Protein AF-A0A7D5BBK7-F1 (afdb_monomer)

pLDDT: mean 93.21, std 7.05, range [54.31, 98.44]

Organism: Prevotella intermedia (NCBI:txid28131)

Foldseek 3Di:
DDPDLVCLVVVDDDPVRVVVVVVCLVPHCPDDPVVSVVQQVCQQVDPPPCVHPVVVCVPPPPDGGGHDDDAADQDPVRDGSD

Solvent-accessible surface area (backbone atoms only — not comparable to full-atom values): 5347 Å² total; per-residue (Å²): 129,82,94,59,68,73,55,28,80,75,69,71,79,52,74,64,58,51,50,51,51,53,48,43,64,75,77,46,84,87,55,63,65,69,62,48,49,51,53,54,50,54,25,46,66,51,81,67,60,57,85,49,86,47,49,90,42,73,90,41,85,93,64,84,67,65,54,84,78,86,87,58,49,67,48,99,84,72,47,76,43,90

Secondary structure (DSSP, 8-state):
--S-GGGGGGS---HHHHHHHHHHHHHS--S-HHHHHHHHHHHHT--S-TTTTSGGGTT-TT----------EE-TTS-EE-

Radius of gyration: 15.65 Å; Cα contacts (8 Å, |Δi|>4): 56; chains: 1; bounding box: 36×25×41 Å

Structure (mmCIF, N/CA/C/O backbone):
data_AF-A0A7D5BBK7-F1
#
_entry.id   AF-A0A7D5BBK7-F1
#
loop_
_atom_site.group_PDB
_atom_site.id
_atom_site.type_symbol
_atom_site.label_atom_id
_atom_site.label_alt_id
_atom_site.label_comp_id
_atom_site.label_asym_id
_atom_site.label_entity_id
_atom_site.label_seq_id
_atom_site.pdbx_PDB_ins_code
_atom_site.Cartn_x
_atom_site.Cartn_y
_atom_site.Cartn_z
_atom_site.occupancy
_atom_site.B_iso_or_equiv
_atom_site.auth_seq_id
_atom_site.auth_comp_id
_atom_site.auth_asym_id
_atom_site.auth_atom_id
_atom_site.pdbx_PDB_model_num
ATOM 1 N N . MET A 1 1 ? 6.578 9.863 -17.508 1.00 54.31 1 MET A N 1
ATOM 2 C CA . MET A 1 1 ? 7.341 8.597 -17.585 1.00 54.31 1 MET A CA 1
ATOM 3 C C . MET A 1 1 ? 8.628 8.764 -16.792 1.00 54.31 1 MET A C 1
ATOM 5 O O . MET A 1 1 ? 9.103 9.891 -16.716 1.00 54.31 1 MET A O 1
ATOM 9 N N . SER A 1 2 ? 9.136 7.706 -16.149 1.00 67.75 2 SER A N 1
ATOM 10 C CA . SER A 1 2 ? 10.415 7.782 -15.422 1.00 67.75 2 SER A CA 1
ATOM 11 C C . SER A 1 2 ? 11.547 8.080 -16.407 1.00 67.75 2 SER A C 1
ATOM 13 O O . SER A 1 2 ? 11.578 7.482 -17.476 1.00 67.75 2 SER A O 1
ATOM 15 N N . ALA A 1 3 ? 12.442 9.010 -16.069 1.00 76.31 3 ALA A N 1
ATOM 16 C CA . ALA A 1 3 ? 13.540 9.410 -16.953 1.00 76.31 3 ALA A CA 1
ATOM 17 C C . ALA A 1 3 ? 14.670 8.365 -17.020 1.00 76.31 3 ALA A C 1
ATOM 19 O O . ALA A 1 3 ? 15.407 8.324 -17.998 1.00 76.31 3 ALA A O 1
ATOM 20 N N . ASP A 1 4 ? 14.802 7.531 -15.985 1.00 84.56 4 ASP A N 1
ATOM 21 C CA . ASP A 1 4 ? 15.821 6.486 -15.885 1.00 84.56 4 ASP A CA 1
ATOM 22 C C . ASP A 1 4 ? 15.243 5.280 -15.135 1.00 84.56 4 ASP A C 1
ATOM 24 O O . ASP A 1 4 ? 15.009 5.326 -13.923 1.00 84.56 4 ASP A O 1
ATOM 28 N N . HIS A 1 5 ? 14.966 4.204 -15.871 1.00 82.50 5 HIS A N 1
ATOM 29 C CA . HIS A 1 5 ? 14.371 2.986 -15.321 1.00 82.50 5 HIS A CA 1
ATOM 30 C C . HIS A 1 5 ? 15.353 2.179 -14.460 1.00 82.50 5 HIS A C 1
ATOM 32 O O . HIS A 1 5 ? 14.912 1.424 -13.595 1.00 82.50 5 HIS A O 1
ATOM 38 N N . ASN A 1 6 ? 16.667 2.378 -14.614 1.00 82.56 6 ASN A N 1
ATOM 39 C CA . ASN A 1 6 ? 17.667 1.637 -13.844 1.00 82.56 6 ASN A CA 1
ATOM 40 C C . ASN A 1 6 ? 17.700 2.060 -12.371 1.00 82.56 6 ASN A C 1
ATOM 42 O O . ASN A 1 6 ? 18.100 1.276 -11.512 1.00 82.56 6 ASN A O 1
ATOM 46 N N . LYS A 1 7 ? 17.203 3.260 -12.042 1.00 85.62 7 LYS A N 1
ATOM 47 C CA . LYS A 1 7 ? 17.082 3.715 -10.648 1.00 85.62 7 LYS A CA 1
ATOM 48 C C . LYS A 1 7 ? 16.110 2.884 -9.811 1.00 85.62 7 LYS A C 1
ATOM 50 O O . LYS A 1 7 ? 16.171 2.977 -8.588 1.00 85.62 7 LYS A O 1
ATOM 55 N N . ALA A 1 8 ? 15.244 2.069 -10.422 1.00 86.19 8 ALA A N 1
ATOM 56 C CA . ALA A 1 8 ? 14.400 1.125 -9.685 1.00 86.19 8 ALA A CA 1
ATOM 57 C C . ALA A 1 8 ? 15.248 0.206 -8.787 1.00 86.19 8 ALA A C 1
ATOM 59 O O . ALA A 1 8 ? 14.953 0.054 -7.607 1.00 86.19 8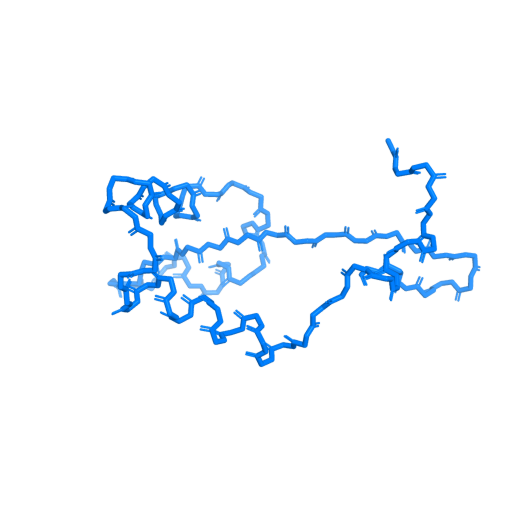 ALA A O 1
ATOM 60 N N . TYR A 1 9 ? 16.398 -0.263 -9.287 1.00 85.62 9 TYR A N 1
ATOM 61 C CA . TYR A 1 9 ? 17.311 -1.123 -8.526 1.00 85.62 9 TYR A CA 1
ATOM 62 C C . TYR A 1 9 ? 17.993 -0.429 -7.341 1.00 85.62 9 TYR A C 1
ATOM 64 O O . TYR A 1 9 ? 18.555 -1.099 -6.481 1.00 85.62 9 TYR A O 1
ATOM 72 N N . SER A 1 10 ? 17.964 0.904 -7.276 1.00 90.44 10 SER A N 1
ATOM 73 C CA . SER A 1 10 ? 18.456 1.671 -6.124 1.00 90.44 10 SER A CA 1
ATOM 74 C C . SER A 1 10 ? 17.346 2.042 -5.137 1.00 90.44 10 SER A C 1
ATOM 76 O O . SER A 1 10 ? 17.642 2.374 -3.994 1.00 90.44 10 SER A O 1
ATOM 78 N N . ASN A 1 11 ? 16.079 1.971 -5.551 1.00 89.44 11 ASN A N 1
ATOM 79 C CA . ASN A 1 11 ? 14.912 2.361 -4.760 1.00 89.44 11 ASN A CA 1
ATOM 80 C C . ASN A 1 11 ? 14.139 1.126 -4.284 1.00 89.44 11 ASN A C 1
ATOM 82 O O . ASN A 1 11 ? 12.941 0.999 -4.531 1.00 89.44 11 ASN A O 1
ATOM 86 N N . TYR A 1 12 ? 14.832 0.209 -3.612 1.00 92.00 12 TYR A N 1
ATOM 87 C CA . TYR A 1 12 ? 14.265 -1.072 -3.203 1.00 92.00 12 TYR A CA 1
ATOM 88 C C . TYR A 1 12 ? 14.052 -1.166 -1.689 1.00 92.00 12 TYR A C 1
ATOM 90 O O . TYR A 1 12 ? 14.676 -0.477 -0.883 1.00 92.00 12 TYR A O 1
ATOM 98 N N . THR A 1 13 ? 13.171 -2.082 -1.302 1.00 95.12 13 THR A N 1
ATOM 99 C CA . THR A 1 13 ? 13.016 -2.568 0.070 1.00 95.12 13 THR A CA 1
ATOM 100 C C . THR A 1 13 ? 12.751 -4.070 0.031 1.00 95.12 13 THR A C 1
ATOM 102 O O . THR A 1 13 ? 12.372 -4.609 -1.010 1.00 95.12 13 THR A O 1
ATOM 105 N N . SER A 1 14 ? 12.946 -4.767 1.149 1.00 96.12 14 SER A N 1
ATOM 106 C CA . SER A 1 14 ? 12.550 -6.173 1.255 1.00 96.12 14 SER A CA 1
ATOM 107 C C . SER A 1 14 ? 11.069 -6.290 1.642 1.00 96.12 14 SER A C 1
ATOM 109 O O . SER A 1 14 ? 10.545 -5.407 2.330 1.00 96.12 14 SER A O 1
ATOM 111 N N . PRO A 1 15 ? 10.379 -7.392 1.284 1.00 97.19 15 PRO A N 1
ATOM 112 C CA . PRO A 1 15 ? 9.004 -7.626 1.726 1.00 97.19 15 PRO A CA 1
ATOM 113 C C . PRO A 1 15 ? 8.836 -7.541 3.249 1.00 97.19 15 PRO A C 1
ATOM 115 O O . PRO A 1 15 ? 7.883 -6.934 3.731 1.00 97.19 15 PRO A O 1
ATOM 118 N N . LEU A 1 16 ? 9.795 -8.082 4.011 1.00 98.38 16 LEU A N 1
ATOM 119 C CA . LEU A 1 16 ? 9.790 -7.994 5.472 1.00 98.38 16 LEU A CA 1
ATOM 120 C C . LEU A 1 16 ? 9.946 -6.546 5.953 1.00 98.38 16 LEU A C 1
ATOM 122 O O . LEU A 1 16 ? 9.198 -6.119 6.826 1.00 98.38 16 LEU A O 1
ATOM 126 N N . GLY A 1 17 ? 10.869 -5.778 5.368 1.00 98.38 17 GLY A N 1
ATOM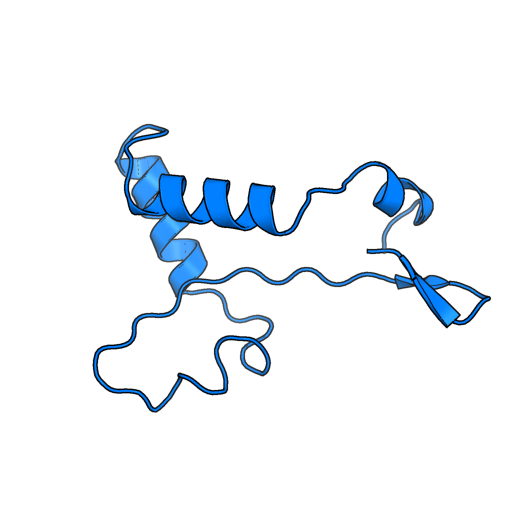 127 C CA . GLY A 1 17 ? 11.066 -4.371 5.723 1.00 98.38 17 GLY A CA 1
ATOM 128 C C . GLY A 1 17 ? 9.805 -3.536 5.491 1.00 98.38 17 GLY A C 1
ATOM 129 O O . GLY A 1 17 ? 9.393 -2.779 6.371 1.00 98.38 17 GLY A O 1
ATOM 130 N N . ALA A 1 18 ? 9.145 -3.730 4.347 1.00 97.81 18 ALA A N 1
ATOM 131 C CA . ALA A 1 18 ? 7.868 -3.089 4.049 1.00 97.81 18 ALA A CA 1
ATOM 132 C C . ALA A 1 18 ? 6.763 -3.511 5.035 1.00 97.81 18 ALA A C 1
ATOM 134 O O . ALA A 1 18 ? 6.065 -2.652 5.571 1.00 97.81 18 ALA A O 1
ATOM 135 N N . ALA A 1 19 ? 6.627 -4.809 5.322 1.00 98.12 19 ALA A N 1
ATOM 136 C CA . ALA A 1 19 ? 5.629 -5.317 6.263 1.00 98.12 19 ALA A CA 1
ATOM 137 C C . ALA A 1 19 ? 5.846 -4.778 7.686 1.00 98.12 19 ALA A C 1
ATOM 139 O O . ALA A 1 19 ? 4.891 -4.350 8.332 1.00 98.12 19 ALA A O 1
ATOM 140 N N . MET A 1 20 ? 7.096 -4.732 8.154 1.00 98.44 20 MET A N 1
ATOM 141 C CA . MET A 1 20 ? 7.447 -4.156 9.452 1.00 98.44 20 MET A CA 1
ATOM 142 C C . MET A 1 20 ? 7.097 -2.671 9.511 1.00 98.44 20 MET A C 1
ATOM 144 O O . MET A 1 20 ? 6.458 -2.243 10.467 1.00 98.44 20 MET A O 1
ATOM 148 N N . LEU A 1 21 ? 7.459 -1.885 8.492 1.00 98.00 21 LEU A N 1
ATOM 149 C CA . LEU A 1 21 ? 7.116 -0.462 8.443 1.00 98.00 21 LEU A CA 1
ATOM 150 C C . LEU A 1 21 ? 5.598 -0.246 8.492 1.00 98.00 21 LEU A C 1
ATOM 152 O O . LEU A 1 21 ? 5.127 0.591 9.259 1.00 98.00 21 LEU A O 1
ATOM 156 N N . MET A 1 22 ? 4.836 -1.020 7.715 1.00 98.00 22 MET A N 1
ATOM 157 C CA . MET A 1 22 ?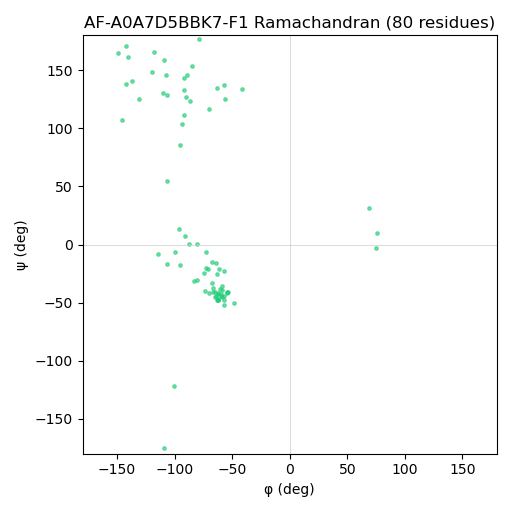 3.375 -0.940 7.708 1.00 98.00 22 MET A CA 1
ATOM 158 C C . MET A 1 22 ? 2.778 -1.339 9.057 1.00 98.00 22 MET A C 1
ATOM 160 O O . MET A 1 22 ? 1.919 -0.627 9.564 1.00 98.00 22 MET A O 1
ATOM 164 N N . ASN A 1 23 ? 3.258 -2.416 9.683 1.00 98.31 23 ASN A N 1
ATOM 165 C CA . ASN A 1 23 ? 2.803 -2.805 11.015 1.00 98.31 23 ASN A CA 1
ATOM 166 C C . ASN A 1 23 ? 3.027 -1.667 12.017 1.00 98.31 23 ASN A C 1
ATOM 168 O O . ASN A 1 23 ? 2.080 -1.209 12.649 1.00 98.31 23 ASN A O 1
ATOM 172 N N . ARG A 1 24 ? 4.254 -1.136 12.074 1.00 98.19 24 ARG A N 1
ATOM 173 C CA . ARG A 1 24 ? 4.616 -0.036 12.973 1.00 98.19 24 ARG A CA 1
ATOM 174 C C . ARG A 1 24 ? 3.788 1.220 12.721 1.00 98.19 24 ARG A C 1
ATOM 176 O O . ARG A 1 24 ? 3.304 1.814 13.673 1.00 98.19 24 ARG A O 1
ATOM 183 N N . LEU A 1 25 ? 3.554 1.589 11.459 1.00 98.19 25 LEU A N 1
ATOM 184 C CA . LEU A 1 25 ? 2.679 2.712 11.116 1.00 98.19 25 LEU A CA 1
ATOM 185 C C . LEU A 1 25 ? 1.295 2.546 11.753 1.00 98.19 25 LEU A C 1
ATOM 187 O O . LEU A 1 25 ? 0.736 3.519 12.249 1.00 98.19 25 LEU A O 1
ATOM 191 N N . PHE A 1 26 ? 0.730 1.336 11.744 1.00 97.56 26 PHE A N 1
ATOM 192 C CA . PHE A 1 26 ? -0.609 1.076 12.270 1.00 97.56 26 PHE A CA 1
ATOM 193 C C . PHE A 1 26 ? -0.663 0.872 13.786 1.00 97.56 26 PHE A C 1
ATOM 195 O O . PHE A 1 26 ? -1.658 1.297 14.379 1.00 97.56 26 PHE A O 1
ATOM 202 N N . THR A 1 27 ? 0.381 0.317 14.405 1.00 97.69 27 THR A N 1
ATOM 203 C CA . THR A 1 27 ? 0.379 -0.090 15.821 1.00 97.69 27 THR A CA 1
ATOM 204 C C . THR A 1 27 ? 1.194 0.806 16.756 1.00 97.69 27 THR A C 1
ATOM 206 O O . THR A 1 27 ? 1.010 0.725 17.965 1.00 97.69 27 THR A O 1
ATOM 209 N N . GLU A 1 28 ? 2.092 1.644 16.236 1.00 97.81 28 GLU A N 1
ATOM 210 C CA . GLU A 1 28 ? 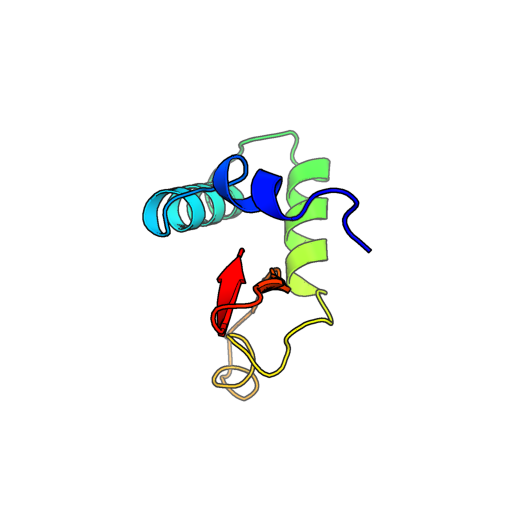2.976 2.524 17.015 1.00 97.81 28 GLU A CA 1
ATOM 211 C C . GLU A 1 28 ? 2.701 4.008 16.709 1.00 97.81 28 GLU A C 1
ATOM 213 O O . GLU A 1 28 ? 2.046 4.342 15.721 1.00 97.81 28 GLU A O 1
ATOM 218 N N . GLY A 1 29 ? 3.209 4.916 17.548 1.00 95.88 29 GLY A N 1
ATOM 219 C CA . GLY A 1 29 ? 3.257 6.359 17.279 1.00 95.88 29 GLY A CA 1
ATOM 220 C C . GLY A 1 29 ? 4.614 6.755 16.698 1.00 95.88 29 GLY A C 1
ATOM 221 O O . GLY A 1 29 ? 5.516 7.118 17.448 1.00 95.88 29 GLY A O 1
ATOM 222 N N . LEU A 1 30 ? 4.790 6.635 15.378 1.00 97.12 30 LEU A N 1
ATOM 223 C CA . LEU A 1 30 ? 6.067 6.929 14.704 1.00 97.12 30 LEU A CA 1
ATOM 224 C C . LEU A 1 30 ? 6.282 8.422 14.460 1.00 97.12 30 LEU A C 1
ATOM 226 O O . LEU A 1 30 ? 7.417 8.890 14.389 1.00 97.12 30 LEU A O 1
ATOM 230 N N . ILE A 1 31 ? 5.181 9.141 14.270 1.00 96.38 31 ILE A N 1
ATOM 231 C CA . ILE A 1 31 ? 5.129 10.570 13.986 1.00 96.38 31 ILE A CA 1
ATOM 232 C C . ILE A 1 31 ? 3.930 11.175 14.718 1.00 96.38 31 ILE A C 1
ATOM 234 O O . ILE A 1 31 ? 3.082 10.449 15.229 1.00 96.38 31 ILE A O 1
ATOM 238 N N . ASP A 1 32 ? 3.864 12.503 14.714 1.00 97.75 32 ASP A N 1
ATOM 239 C CA . ASP A 1 32 ? 2.728 13.292 15.194 1.00 97.75 32 ASP A CA 1
ATOM 240 C C . ASP A 1 32 ? 1.361 12.709 14.777 1.00 97.75 32 ASP A C 1
ATOM 242 O O . ASP A 1 32 ? 1.159 12.346 13.612 1.00 97.75 32 ASP A O 1
ATOM 246 N N . ASP A 1 33 ? 0.429 12.630 15.729 1.00 97.62 33 ASP A N 1
ATOM 247 C CA . ASP A 1 33 ? -0.805 11.841 15.616 1.00 97.62 33 ASP A CA 1
ATOM 248 C C . ASP A 1 33 ? -1.695 12.281 14.452 1.00 97.62 33 ASP A C 1
ATOM 250 O O . ASP A 1 33 ? -2.270 11.440 13.751 1.00 97.62 33 ASP A O 1
ATOM 254 N N . GLU A 1 34 ? -1.784 13.591 14.208 1.00 98.44 34 GLU A N 1
ATOM 255 C CA . GLU A 1 34 ? -2.549 14.151 13.094 1.00 98.44 34 GLU A CA 1
ATOM 256 C C . GLU A 1 34 ? -1.974 13.676 11.753 1.00 98.44 34 GLU A C 1
ATOM 258 O O . GLU A 1 34 ? -2.694 13.143 10.903 1.00 98.44 34 GLU A O 1
ATOM 263 N N . LYS A 1 35 ? -0.648 13.768 11.589 1.00 98.31 35 LYS A N 1
ATOM 264 C CA . LYS A 1 35 ? 0.048 13.318 10.374 1.00 98.31 35 LYS A CA 1
ATOM 265 C C . LYS A 1 35 ? -0.066 11.812 10.196 1.00 98.31 35 LYS A C 1
ATOM 267 O O . LYS A 1 35 ? -0.283 11.334 9.082 1.00 98.31 35 LYS A O 1
ATOM 272 N N . GLN A 1 36 ? 0.055 11.048 11.277 1.00 98.38 36 GLN A N 1
ATOM 273 C CA . GLN A 1 36 ? -0.055 9.599 11.192 1.00 98.38 36 GLN A CA 1
ATOM 274 C C . GLN A 1 36 ? -1.474 9.164 10.813 1.00 98.38 36 GLN A C 1
ATOM 276 O O . GLN A 1 36 ? -1.652 8.283 9.968 1.00 98.38 36 GLN A O 1
ATOM 281 N N . SER A 1 37 ? -2.486 9.814 11.387 1.00 98.31 37 SER A N 1
ATOM 282 C CA . SER A 1 37 ? -3.895 9.593 11.051 1.00 98.31 37 SER A CA 1
ATOM 283 C C . SER A 1 37 ? -4.186 9.948 9.596 1.00 98.31 37 SER A C 1
ATOM 285 O O . SER A 1 37 ? -4.845 9.174 8.898 1.00 98.31 37 SER A O 1
ATOM 287 N N . PHE A 1 38 ? -3.626 11.057 9.106 1.00 98.44 38 PHE A N 1
ATOM 288 C CA . PHE A 1 38 ? -3.712 11.451 7.702 1.00 98.44 38 PHE A CA 1
ATOM 289 C C . PHE A 1 38 ? -3.169 10.362 6.763 1.00 98.44 38 PHE A C 1
ATOM 291 O O . PHE A 1 38 ? -3.853 9.965 5.815 1.00 98.44 38 PHE A O 1
ATOM 298 N N . ILE A 1 39 ? -1.985 9.808 7.050 1.00 98.31 39 ILE A N 1
ATOM 299 C CA . ILE A 1 39 ? -1.397 8.728 6.240 1.00 98.31 39 ILE A CA 1
ATOM 300 C C . ILE A 1 39 ? -2.288 7.479 6.280 1.00 98.31 39 ILE A C 1
ATOM 302 O O . ILE A 1 39 ? -2.609 6.922 5.228 1.00 98.31 39 ILE A O 1
ATOM 306 N N . LYS A 1 40 ? -2.727 7.047 7.472 1.00 98.25 40 LYS A N 1
ATOM 307 C CA . LYS A 1 40 ? -3.597 5.867 7.629 1.00 98.25 40 LYS A CA 1
ATOM 308 C C . LYS A 1 40 ? -4.891 6.008 6.830 1.00 98.25 40 LYS A C 1
ATOM 310 O O . LYS A 1 40 ? -5.295 5.054 6.172 1.00 98.25 40 LYS A O 1
ATOM 315 N N . ASN A 1 41 ? -5.537 7.170 6.877 1.00 98.38 41 ASN A N 1
ATOM 316 C CA . ASN A 1 41 ? -6.791 7.403 6.160 1.00 98.38 41 ASN A CA 1
ATOM 317 C C . ASN A 1 41 ? -6.573 7.468 4.646 1.00 98.38 41 ASN A C 1
ATOM 319 O O . ASN A 1 41 ? -7.286 6.798 3.905 1.00 98.38 41 ASN A O 1
ATOM 323 N N . THR A 1 42 ? -5.506 8.128 4.191 1.00 98.31 42 THR A N 1
ATOM 324 C CA . THR A 1 42 ? -5.142 8.158 2.764 1.00 98.31 42 THR A CA 1
ATOM 325 C C . THR A 1 42 ? -4.910 6.749 2.202 1.00 98.31 42 THR A C 1
ATOM 327 O O . THR A 1 42 ? -5.319 6.443 1.082 1.00 98.31 42 THR A O 1
ATOM 330 N N . LEU A 1 43 ? -4.287 5.856 2.980 1.00 97.94 43 LEU A N 1
ATOM 331 C CA . LEU A 1 43 ? -4.091 4.456 2.588 1.00 97.94 43 LEU A CA 1
ATOM 332 C C . LEU A 1 43 ? -5.411 3.673 2.503 1.00 97.94 43 LEU A C 1
ATOM 334 O O . LEU A 1 43 ? -5.553 2.839 1.610 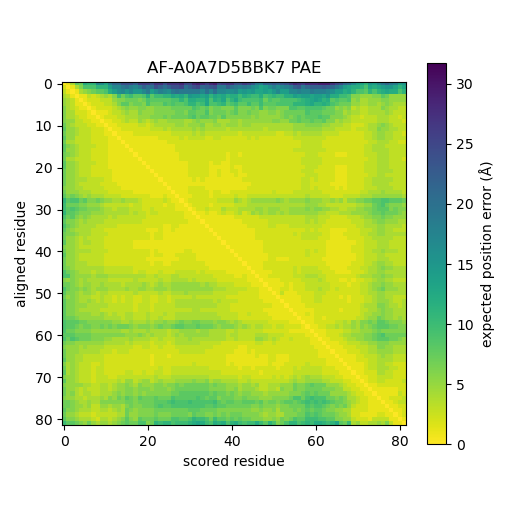1.00 97.94 43 LEU A O 1
ATOM 338 N N . LYS A 1 44 ? -6.371 3.931 3.403 1.00 96.81 44 LYS A N 1
ATOM 339 C CA . LYS A 1 44 ? -7.720 3.324 3.360 1.00 96.81 44 LYS A CA 1
ATOM 340 C C . LYS A 1 44 ? -8.531 3.798 2.157 1.00 96.81 44 LYS A C 1
ATOM 342 O O . LYS A 1 44 ? -9.333 3.053 1.610 1.00 96.81 44 LYS A O 1
ATOM 347 N N . GLU A 1 45 ? -8.320 5.038 1.736 1.00 96.75 45 GLU A N 1
ATOM 348 C CA . GLU A 1 45 ? -9.060 5.661 0.638 1.00 96.75 45 GLU A CA 1
ATOM 349 C C . GLU A 1 45 ? -8.436 5.399 -0.742 1.00 96.75 45 GLU A C 1
ATOM 351 O O . GLU A 1 45 ? -8.969 5.855 -1.759 1.00 96.75 45 GLU A O 1
ATOM 356 N N . CYS A 1 46 ? -7.327 4.650 -0.805 1.00 95.94 46 CYS A N 1
ATOM 357 C CA . CYS A 1 46 ? -6.598 4.377 -2.040 1.00 95.94 46 CYS A CA 1
ATOM 358 C C . CYS A 1 46 ? -7.503 3.740 -3.110 1.00 95.94 46 CYS A C 1
ATOM 360 O O . CYS A 1 46 ? -8.115 2.699 -2.894 1.00 95.94 46 CYS A O 1
ATOM 362 N N . LYS A 1 47 ? -7.559 4.352 -4.301 1.00 95.00 47 LYS A N 1
ATOM 363 C CA . LYS A 1 47 ? -8.413 3.900 -5.420 1.00 95.00 47 LYS A CA 1
ATOM 364 C C . LYS A 1 47 ? -7.685 3.086 -6.492 1.00 95.00 47 LYS A C 1
ATOM 366 O O . LYS A 1 47 ? -8.312 2.581 -7.414 1.00 95.00 47 LYS A O 1
ATOM 371 N N . THR A 1 48 ? -6.361 2.970 -6.413 1.00 96.31 48 THR A N 1
ATOM 372 C CA . THR A 1 48 ? -5.561 2.221 -7.400 1.00 96.31 48 THR A CA 1
ATOM 373 C C . THR A 1 48 ? -5.373 0.773 -6.966 1.00 96.31 48 THR A C 1
ATOM 375 O O . THR A 1 48 ? -5.085 0.553 -5.795 1.00 96.31 48 THR A O 1
ATOM 378 N N . GLY A 1 49 ? -5.381 -0.188 -7.892 1.00 93.69 49 GLY A N 1
ATOM 379 C CA . GLY A 1 49 ? -5.071 -1.592 -7.580 1.00 93.69 49 GLY A CA 1
ATOM 380 C C . GLY A 1 49 ? -6.130 -2.290 -6.728 1.00 93.69 49 GLY A C 1
ATOM 381 O O . GLY A 1 49 ? -5.791 -3.157 -5.924 1.00 93.69 49 GLY A O 1
ATOM 382 N N . VAL A 1 50 ? -7.395 -1.891 -6.884 1.00 93.12 50 VAL A N 1
ATOM 383 C CA . VAL A 1 50 ? -8.550 -2.521 -6.221 1.00 93.12 50 VAL A CA 1
ATOM 384 C C . VAL A 1 50 ? -8.717 -3.992 -6.620 1.00 93.12 50 VAL A C 1
ATOM 386 O O . VAL A 1 50 ? -9.281 -4.775 -5.870 1.00 93.12 50 VAL A O 1
ATOM 389 N N . ASP A 1 51 ? -8.150 -4.370 -7.763 1.00 95.62 51 ASP A N 1
ATOM 390 C CA . ASP A 1 51 ? -8.033 -5.716 -8.323 1.00 95.62 51 ASP A CA 1
ATOM 391 C C . ASP A 1 51 ? -6.875 -6.545 -7.724 1.00 95.62 51 ASP A C 1
ATOM 393 O O . ASP A 1 51 ? -6.659 -7.683 -8.132 1.00 95.62 51 ASP A O 1
ATOM 397 N N . ARG A 1 52 ? -6.107 -5.990 -6.772 1.00 96.06 52 ARG A N 1
ATOM 398 C CA . ARG A 1 52 ? -4.946 -6.650 -6.144 1.00 96.06 52 ARG A CA 1
ATOM 399 C C . ARG A 1 52 ? -5.292 -7.221 -4.764 1.00 96.06 52 ARG A C 1
ATOM 401 O O . ARG A 1 52 ? -6.192 -8.040 -4.636 1.00 96.06 52 ARG A O 1
ATOM 408 N N . ILE A 1 53 ? -4.585 -6.793 -3.710 1.00 94.62 53 ILE A N 1
ATOM 409 C CA . ILE A 1 53 ? -4.761 -7.310 -2.340 1.00 94.62 53 ILE A CA 1
ATOM 410 C C . ILE A 1 53 ? -6.156 -7.022 -1.770 1.00 94.62 53 ILE A C 1
ATOM 412 O O . ILE A 1 53 ? -6.620 -7.749 -0.898 1.00 94.62 53 ILE A O 1
ATOM 416 N N . ALA A 1 54 ? -6.824 -5.976 -2.268 1.00 94.19 54 ALA A N 1
ATOM 417 C CA . ALA A 1 54 ? -8.166 -5.623 -1.832 1.00 94.19 54 ALA A CA 1
ATOM 418 C C . ALA A 1 54 ? -9.230 -6.589 -2.370 1.00 94.19 54 ALA A C 1
ATOM 420 O O . ALA A 1 54 ? -10.120 -6.976 -1.618 1.00 94.19 54 ALA A O 1
ATOM 421 N N . ALA A 1 55 ? -9.110 -7.019 -3.632 1.00 96.12 55 ALA A N 1
ATOM 422 C CA . ALA A 1 55 ? -10.118 -7.806 -4.341 1.00 96.12 55 ALA A CA 1
ATOM 423 C C . ALA A 1 55 ? -10.661 -9.024 -3.566 1.00 96.12 55 ALA A C 1
ATOM 425 O O . ALA A 1 55 ? -11.879 -9.131 -3.444 1.00 96.12 55 ALA A O 1
ATOM 426 N N . PRO A 1 56 ? -9.831 -9.918 -2.986 1.00 96.00 56 PRO A N 1
ATOM 427 C CA . PRO A 1 56 ? -10.348 -11.096 -2.282 1.00 96.00 56 PRO A CA 1
ATOM 428 C C . PRO A 1 56 ? -11.005 -10.783 -0.926 1.00 96.00 56 PRO A C 1
ATOM 430 O O . PRO A 1 56 ? -11.549 -11.685 -0.284 1.00 96.00 56 PRO A O 1
ATOM 433 N N . LEU A 1 57 ? -10.924 -9.533 -0.461 1.00 94.88 57 LEU A N 1
ATOM 434 C CA . LEU A 1 57 ? -11.347 -9.106 0.871 1.00 94.88 57 LEU A CA 1
ATOM 435 C C . LEU A 1 57 ? -12.545 -8.142 0.858 1.00 94.88 57 LEU A C 1
ATOM 437 O O . LEU A 1 57 ? -13.075 -7.859 1.927 1.00 94.88 57 LEU A O 1
ATOM 441 N N . LEU A 1 58 ? -12.985 -7.656 -0.311 1.00 89.62 58 LEU A N 1
ATOM 442 C CA . LEU A 1 58 ? -14.038 -6.632 -0.419 1.00 89.62 58 LEU A CA 1
ATOM 443 C C . LEU A 1 58 ? -15.371 -7.053 0.218 1.00 89.62 58 LEU A C 1
ATOM 445 O O . LEU A 1 58 ? -16.029 -6.227 0.841 1.00 89.62 58 LEU A O 1
ATOM 449 N N . ASP A 1 59 ? -15.723 -8.335 0.123 1.00 91.44 59 ASP A N 1
ATOM 450 C CA . ASP A 1 59 ? -16.978 -8.877 0.661 1.00 91.44 59 ASP A CA 1
ATOM 451 C C . ASP A 1 59 ? -16.806 -9.511 2.055 1.00 91.44 59 ASP A C 1
ATOM 453 O O . ASP A 1 59 ? -17.653 -10.282 2.513 1.00 91.44 59 ASP A O 1
ATOM 457 N N . LYS A 1 60 ? -15.675 -9.264 2.730 1.00 96.38 60 LYS A N 1
ATOM 458 C CA . LYS A 1 60 ? -15.404 -9.811 4.065 1.00 96.38 60 LYS A CA 1
ATOM 459 C C . LYS A 1 60 ? -15.872 -8.836 5.136 1.00 96.38 60 LYS A C 1
ATOM 461 O O . LYS A 1 60 ? -15.288 -7.773 5.335 1.00 96.38 60 LYS A O 1
ATOM 466 N N . GLU A 1 61 ? -16.917 -9.232 5.855 1.00 95.88 61 GLU A N 1
ATOM 467 C CA . GLU A 1 61 ? -17.459 -8.451 6.963 1.00 95.88 61 GLU A CA 1
ATOM 468 C C . GLU A 1 61 ? -16.389 -8.172 8.031 1.00 95.88 61 GLU A C 1
ATOM 470 O O . GLU A 1 61 ? -15.582 -9.036 8.378 1.00 95.88 61 GLU A O 1
ATOM 475 N N . GLY A 1 62 ? -16.362 -6.934 8.532 1.00 95.31 62 GLY A N 1
ATOM 476 C CA . GLY A 1 62 ? -15.418 -6.493 9.562 1.00 95.31 62 GLY A CA 1
ATOM 477 C C . GLY A 1 62 ? -13.979 -6.261 9.082 1.00 95.31 62 GLY A C 1
ATOM 478 O O . GLY A 1 62 ? -13.152 -5.807 9.873 1.00 95.31 62 GLY A O 1
ATOM 479 N N . VAL A 1 63 ? -13.659 -6.521 7.809 1.00 95.38 63 VAL A N 1
ATOM 480 C CA . VAL A 1 63 ? -12.322 -6.267 7.258 1.00 95.38 63 VAL A CA 1
ATOM 481 C C . VAL A 1 63 ? -12.217 -4.825 6.765 1.00 95.38 63 VAL A C 1
ATOM 483 O O . VAL A 1 63 ? -12.964 -4.386 5.896 1.00 95.38 63 VAL A O 1
ATOM 486 N N . VAL A 1 64 ? -11.239 -4.086 7.294 1.00 94.56 64 VAL A 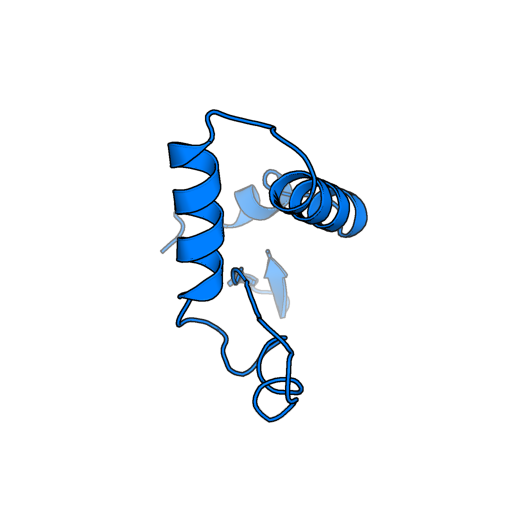N 1
ATOM 487 C CA . VAL A 1 64 ? -10.859 -2.756 6.798 1.00 94.56 64 VAL A CA 1
ATOM 488 C C . VAL A 1 64 ? -9.540 -2.871 6.050 1.00 94.56 64 VAL A C 1
ATOM 490 O O . VAL A 1 64 ? -8.564 -3.403 6.578 1.00 94.56 64 VAL A O 1
ATOM 493 N N . ILE A 1 65 ? -9.497 -2.342 4.829 1.00 95.31 65 ILE A N 1
ATOM 494 C CA . ILE A 1 65 ? -8.331 -2.444 3.950 1.00 95.31 65 ILE A CA 1
ATOM 495 C C . ILE A 1 65 ? -7.683 -1.071 3.810 1.00 95.31 65 ILE A C 1
ATOM 497 O O . ILE A 1 65 ? -8.349 -0.085 3.509 1.00 95.31 65 ILE A O 1
ATOM 501 N N . ALA A 1 66 ? -6.368 -1.023 4.003 1.00 96.75 66 ALA A N 1
ATOM 502 C CA . ALA A 1 66 ? -5.534 0.128 3.699 1.00 96.75 66 ALA A CA 1
ATOM 503 C C . ALA A 1 66 ? -4.336 -0.354 2.880 1.00 96.75 66 ALA A C 1
ATOM 505 O O . ALA A 1 66 ? -3.636 -1.276 3.298 1.00 96.75 66 ALA A O 1
ATOM 506 N N . HIS A 1 67 ? -4.102 0.231 1.708 1.00 96.62 67 HIS A N 1
ATOM 507 C CA . HIS A 1 67 ? -3.043 -0.238 0.819 1.00 96.62 67 HIS A CA 1
ATOM 508 C C . HIS A 1 67 ? -2.431 0.883 -0.013 1.00 96.62 67 HIS A C 1
ATOM 510 O O . HIS A 1 67 ? -3.013 1.947 -0.218 1.00 96.62 67 HIS A O 1
ATOM 516 N N . LYS A 1 68 ? -1.265 0.596 -0.593 1.00 97.06 68 LYS A N 1
ATOM 517 C CA . LYS A 1 68 ? -0.685 1.393 -1.669 1.00 97.06 68 LYS A CA 1
ATOM 518 C C . LYS A 1 68 ? -0.116 0.483 -2.747 1.00 97.06 68 LYS A C 1
ATOM 520 O O . LYS A 1 68 ? 0.481 -0.547 -2.463 1.00 97.06 68 LYS A O 1
ATOM 525 N N . THR A 1 69 ? -0.306 0.880 -3.997 1.00 95.81 69 THR A N 1
ATOM 526 C CA . THR A 1 69 ? 0.234 0.181 -5.167 1.00 95.81 69 THR A CA 1
ATOM 527 C C . THR A 1 69 ? 1.628 0.681 -5.539 1.00 95.81 69 THR A C 1
ATOM 529 O O . THR A 1 69 ? 1.911 1.879 -5.443 1.00 95.81 69 THR A O 1
ATOM 532 N N . GLY A 1 70 ? 2.462 -0.231 -6.031 1.00 92.56 70 GLY A N 1
ATOM 533 C CA . GLY A 1 70 ? 3.635 0.056 -6.857 1.00 92.56 70 GLY A CA 1
ATOM 534 C C . GLY A 1 70 ? 3.483 -0.634 -8.215 1.00 92.56 70 GLY A C 1
ATOM 535 O O . GLY A 1 70 ? 2.836 -1.682 -8.302 1.00 92.56 70 GLY A O 1
ATOM 536 N N . SER A 1 71 ? 4.029 -0.032 -9.268 1.00 90.44 71 SER A N 1
ATOM 537 C CA . SER A 1 71 ? 4.080 -0.602 -10.619 1.00 90.44 71 SER A CA 1
ATOM 538 C C . SER A 1 71 ? 5.418 -0.226 -11.252 1.00 90.44 71 SER A C 1
ATOM 540 O O . SER A 1 71 ? 5.857 0.913 -11.103 1.00 90.44 71 SER A O 1
ATOM 542 N N . GLY A 1 72 ? 6.044 -1.174 -11.946 1.00 89.19 72 GLY A N 1
ATOM 543 C CA . GLY A 1 72 ? 7.327 -0.989 -12.622 1.00 89.19 72 GLY A CA 1
ATOM 544 C C . GLY A 1 72 ? 7.207 -0.969 -14.142 1.00 89.19 72 GLY A C 1
ATOM 545 O O . GLY A 1 72 ? 6.110 -1.001 -14.698 1.00 89.19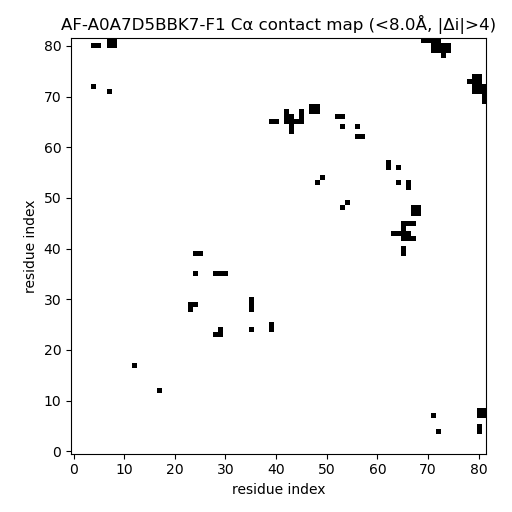 72 GLY A O 1
ATOM 546 N N . SER A 1 73 ? 8.353 -0.911 -14.814 1.00 89.25 73 SER A N 1
ATOM 547 C CA . SER A 1 73 ? 8.458 -1.003 -16.277 1.00 89.25 73 SER A CA 1
ATOM 548 C C . SER A 1 73 ? 9.050 -2.350 -16.668 1.00 89.25 73 SER A C 1
ATOM 550 O O . SER A 1 73 ? 9.891 -2.877 -15.950 1.00 89.25 73 SER A O 1
ATOM 552 N N . VAL A 1 74 ? 8.631 -2.913 -17.798 1.00 89.44 74 VAL A N 1
ATOM 553 C CA . VAL A 1 74 ? 9.248 -4.128 -18.343 1.00 89.44 74 VAL A CA 1
ATOM 554 C C . VAL A 1 74 ? 10.383 -3.702 -19.269 1.00 89.44 74 VAL A C 1
ATOM 556 O O . VAL A 1 74 ? 10.175 -2.852 -20.133 1.00 89.44 74 VAL A O 1
ATOM 559 N N . ASN A 1 75 ? 11.586 -4.230 -19.056 1.00 86.88 75 ASN A N 1
ATOM 560 C CA . ASN A 1 75 ? 12.733 -3.924 -19.906 1.00 86.88 75 ASN A CA 1
ATOM 561 C C . ASN A 1 75 ? 12.696 -4.720 -21.225 1.00 86.88 75 ASN A C 1
ATOM 563 O O . ASN A 1 75 ? 11.836 -5.574 -21.438 1.00 86.88 75 ASN A O 1
ATOM 567 N N . GLU A 1 76 ? 13.661 -4.460 -22.105 1.00 90.38 76 GLU A N 1
ATOM 568 C CA . GLU A 1 76 ? 13.809 -5.134 -23.405 1.00 90.38 76 GLU A CA 1
ATOM 569 C C . GLU A 1 76 ? 13.939 -6.666 -23.316 1.00 90.38 76 GLU A C 1
ATOM 571 O O . GLU A 1 76 ? 13.591 -7.369 -24.259 1.00 90.38 76 GLU A O 1
ATOM 576 N N . ASN A 1 77 ? 14.361 -7.187 -22.160 1.00 91.19 77 ASN A N 1
ATOM 577 C CA . ASN A 1 77 ? 14.489 -8.619 -21.891 1.00 91.19 77 ASN A CA 1
ATOM 578 C C . ASN A 1 77 ? 13.217 -9.232 -21.275 1.00 91.19 77 ASN A C 1
ATOM 580 O O . ASN A 1 77 ? 13.238 -10.379 -20.834 1.00 91.19 77 ASN A O 1
ATOM 584 N N . GLY A 1 78 ? 12.115 -8.479 -21.186 1.00 91.94 78 GLY A N 1
ATOM 585 C CA . GLY A 1 78 ? 10.868 -8.951 -20.580 1.00 91.94 78 GLY A CA 1
ATOM 586 C C . GLY A 1 78 ? 10.887 -8.993 -19.046 1.00 91.94 78 GLY A C 1
ATOM 587 O O . GLY A 1 78 ? 9.963 -9.533 -18.440 1.00 91.94 78 GLY A O 1
ATOM 588 N N . VAL A 1 79 ? 11.909 -8.425 -18.400 1.00 90.25 79 VAL A N 1
ATOM 589 C CA . VAL A 1 79 ? 12.052 -8.418 -16.937 1.00 90.25 79 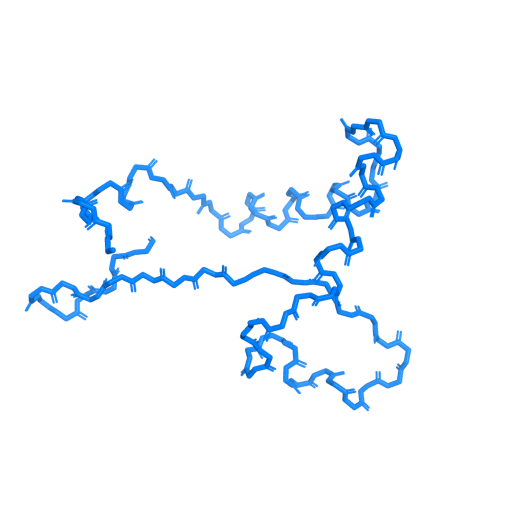VAL A CA 1
ATOM 590 C C . VAL A 1 79 ? 11.411 -7.162 -16.353 1.00 90.25 79 VAL A C 1
ATOM 592 O O . VAL A 1 79 ? 11.652 -6.050 -16.824 1.00 90.25 79 VAL A O 1
ATOM 595 N N . LEU A 1 80 ? 10.613 -7.333 -15.299 1.00 88.56 80 LEU A N 1
ATOM 596 C CA . LEU A 1 80 ? 10.045 -6.223 -14.539 1.00 88.56 80 LEU A CA 1
ATOM 597 C C . LEU A 1 80 ? 11.143 -5.509 -13.732 1.00 88.56 80 LEU A C 1
ATOM 599 O O . LEU A 1 80 ? 11.717 -6.089 -12.816 1.00 88.56 80 LEU A O 1
ATOM 603 N N . ALA A 1 81 ? 11.387 -4.239 -14.046 1.00 87.50 81 ALA A N 1
ATOM 604 C CA . ALA A 1 81 ? 12.156 -3.304 -13.235 1.00 87.50 81 ALA A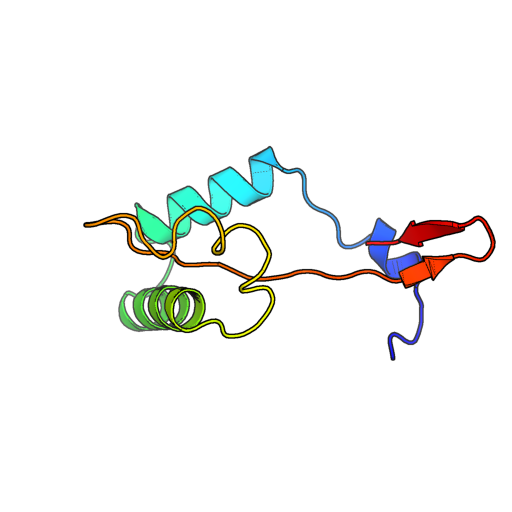 CA 1
ATOM 605 C C . ALA A 1 81 ? 11.185 -2.518 -12.337 1.00 87.50 81 ALA A C 1
ATOM 607 O O . ALA A 1 81 ? 10.459 -1.635 -12.816 1.00 87.50 81 ALA A O 1
ATOM 608 N N . ALA A 1 82 ? 11.138 -2.881 -11.055 1.00 82.06 82 ALA A N 1
ATOM 609 C CA . ALA A 1 82 ? 10.247 -2.321 -10.039 1.00 82.06 82 ALA A CA 1
ATOM 610 C C . ALA A 1 82 ? 10.947 -2.224 -8.683 1.00 82.06 82 ALA A C 1
ATOM 612 O O . ALA A 1 82 ? 11.839 -3.065 -8.431 1.00 82.06 82 ALA A O 1
#

Mean predicted aligned error: 4.03 Å

Sequence (82 aa):
MSADHNKAYSNYTSPLGAAMLMNRLFTEGLIDDEKQSFIKNTLKECKTGVDRIAAPLLDKEGVVIAHKTGSGSVNENGVLAA

InterPro domains:
  IPR012338 Beta-lactamase/transpeptidase-like [G3DSA:3.40.710.10] (1-82)
  IPR012338 Beta-lactamase/transpeptidase-like [SSF56601] (7-74)
  IPR045155 Beta-lactamase class A, catalytic domain [PF13354] (5-73)